Protein AF-A0A9X5I942-F1 (afdb_monomer_lite)

Sequence (144 aa):
MADSTTGTSLSVEGQPTPGKVVYAHVVVTGSHIVFAGPGTVFGGTVDLSLDGNVIARVQVDITNTNQTKVDPCAAQLFDGTCKADRVYGDHTEFRYPITLPAGAKQHTFGAAFSGDTKSHSSAAPNVTIQTVYPGIAAAISLLD

Secondary structure (DSSP, 8-state):
---B--EEEEEEES---TTSEEEEEEEEEEEEEE--STT-----EEEEEETTEEEEEEEP-TTTEEEEEEES-SS--BTTB----EEEEEEEEEEEEEEPPSS-SEEEEEEEE---SSB--EEPPPEEEE--PPPTHHHHTT--

Foldseek 3Di:
DAAKEKEKAWDWADAQAAQDKIKIKMKIFMKFKAWDDDVTDWRFWKFKDKQRHGPDIHIHHPVQFDFDDFDFDPDDDDPNDTDGGITIGGMGIDIDIDRHHPDDQKMKMWMKTPGDPHYHIYIHDIDMDGHDYDPPVVVVVVVD

Radius of gyration: 19.79 Å; chain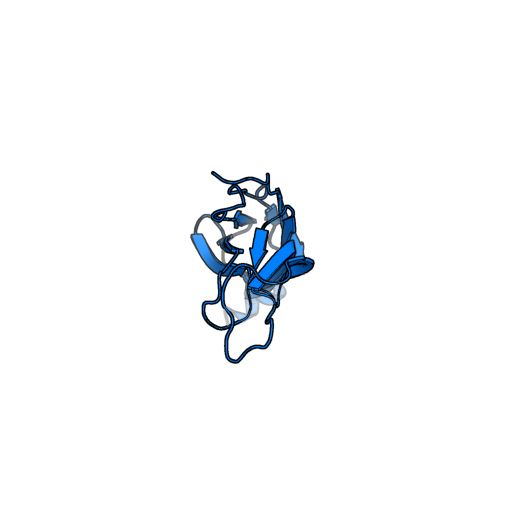s: 1; bounding box: 46×30×62 Å

Structure (mmCIF, N/CA/C/O backbone):
data_AF-A0A9X5I942-F1
#
_entry.id   AF-A0A9X5I942-F1
#
loop_
_atom_site.group_PDB
_atom_site.id
_atom_site.type_symbol
_atom_site.label_atom_id
_atom_site.label_alt_id
_atom_site.label_comp_id
_atom_site.label_asym_id
_atom_site.label_entity_id
_atom_site.label_seq_id
_atom_site.pdbx_PDB_ins_code
_atom_site.Cartn_x
_atom_site.Cartn_y
_atom_site.Cartn_z
_atom_site.occupancy
_atom_site.B_iso_or_equiv
_atom_site.auth_seq_id
_atom_site.auth_comp_id
_atom_site.auth_asym_id
_atom_site.auth_atom_id
_atom_site.pdbx_PDB_model_num
ATOM 1 N N . MET A 1 1 ? 20.857 6.902 -10.496 1.00 46.75 1 MET A N 1
ATOM 2 C CA . MET A 1 1 ? 20.017 7.966 -9.913 1.00 46.75 1 MET A CA 1
ATOM 3 C C . MET A 1 1 ? 18.598 7.682 -10.364 1.00 46.75 1 MET A C 1
ATOM 5 O O . MET A 1 1 ? 18.459 7.177 -11.472 1.00 46.75 1 MET A O 1
ATOM 9 N N . ALA A 1 2 ? 17.602 7.876 -9.501 1.00 57.44 2 ALA A N 1
ATOM 10 C CA . ALA A 1 2 ? 16.210 7.709 -9.899 1.00 57.44 2 ALA A CA 1
ATOM 11 C C . ALA A 1 2 ? 15.837 8.817 -10.894 1.00 57.44 2 ALA A C 1
ATOM 13 O O . ALA A 1 2 ? 16.226 9.969 -10.709 1.00 57.44 2 ALA A O 1
ATOM 14 N N . ASP A 1 3 ? 15.110 8.456 -11.946 1.00 64.62 3 ASP A N 1
ATOM 15 C CA . ASP A 1 3 ? 14.776 9.350 -13.057 1.00 64.62 3 ASP A CA 1
ATOM 16 C C . ASP A 1 3 ? 13.338 9.896 -12.933 1.00 64.62 3 ASP A C 1
ATOM 18 O O . ASP A 1 3 ? 12.975 10.840 -13.632 1.00 64.62 3 ASP A O 1
ATOM 22 N N . SER A 1 4 ? 12.516 9.328 -12.039 1.00 74.00 4 SER A N 1
ATOM 23 C CA . SER A 1 4 ? 11.105 9.686 -11.863 1.00 74.00 4 SER A CA 1
ATOM 24 C C . SER A 1 4 ? 10.752 10.032 -10.417 1.00 74.00 4 SER A C 1
ATOM 26 O O . SER A 1 4 ? 11.145 9.338 -9.476 1.00 74.00 4 SER A O 1
ATOM 28 N N . THR A 1 5 ? 9.993 11.113 -10.233 1.00 80.69 5 THR A N 1
ATOM 29 C CA . THR A 1 5 ? 9.325 11.434 -8.964 1.00 80.69 5 THR A CA 1
ATOM 30 C C . THR A 1 5 ? 8.084 10.560 -8.830 1.00 80.69 5 THR A C 1
ATOM 32 O O . THR A 1 5 ? 7.255 10.544 -9.739 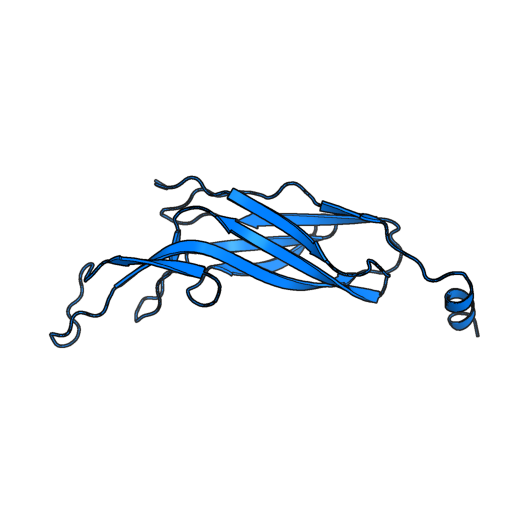1.00 80.69 5 THR A O 1
ATOM 35 N N . THR A 1 6 ? 7.938 9.865 -7.701 1.00 85.81 6 THR A N 1
ATOM 36 C CA . THR A 1 6 ? 6.738 9.073 -7.408 1.00 85.81 6 THR A CA 1
ATOM 37 C C . THR A 1 6 ? 5.838 9.767 -6.395 1.00 85.81 6 THR A C 1
ATOM 39 O O . THR A 1 6 ? 6.301 10.549 -5.561 1.00 85.81 6 THR A O 1
ATOM 42 N N . GLY A 1 7 ? 4.542 9.479 -6.468 1.00 90.50 7 GLY A N 1
ATOM 43 C CA . GLY A 1 7 ? 3.556 9.839 -5.459 1.00 90.50 7 GLY A CA 1
ATOM 44 C C . GLY A 1 7 ? 2.909 8.578 -4.903 1.00 90.50 7 GLY A C 1
ATOM 45 O O . GLY A 1 7 ? 2.578 7.678 -5.662 1.00 90.50 7 GLY A O 1
ATOM 46 N N . THR A 1 8 ? 2.704 8.511 -3.590 1.00 93.75 8 THR A N 1
ATOM 47 C CA . THR A 1 8 ? 1.936 7.429 -2.960 1.00 93.75 8 THR A CA 1
ATOM 48 C C . THR A 1 8 ? 0.689 8.028 -2.322 1.00 93.75 8 THR A C 1
ATOM 50 O O . THR A 1 8 ? 0.774 9.048 -1.638 1.00 93.75 8 THR A O 1
ATOM 53 N N . SER A 1 9 ? -0.468 7.411 -2.534 1.00 96.38 9 SER A N 1
ATOM 54 C CA . SER A 1 9 ? -1.718 7.751 -1.862 1.00 96.38 9 SER A CA 1
ATOM 55 C C . SER A 1 9 ? -2.277 6.538 -1.129 1.00 96.38 9 SER A C 1
ATOM 57 O O . SER A 1 9 ? -2.006 5.388 -1.477 1.00 96.38 9 SER A O 1
ATOM 59 N N . LEU A 1 10 ? -3.031 6.817 -0.072 1.00 97.56 10 LEU A N 1
ATOM 60 C CA . LEU A 1 10 ? -3.645 5.822 0.789 1.00 97.56 10 LEU A CA 1
ATOM 61 C C . LEU A 1 10 ? -5.070 6.268 1.098 1.00 97.56 10 LEU A C 1
ATOM 63 O O . LEU A 1 10 ? -5.300 7.417 1.478 1.00 97.56 10 LEU A O 1
ATOM 67 N N . SER A 1 11 ? -6.013 5.344 0.982 1.00 96.88 11 SER A N 1
ATOM 68 C CA . SER A 1 11 ? -7.353 5.482 1.535 1.00 96.88 11 SER A CA 1
ATOM 69 C C . SER A 1 11 ? -7.726 4.225 2.322 1.00 96.88 11 SER A C 1
ATOM 71 O O . SER A 1 11 ? -7.154 3.152 2.119 1.00 96.88 11 SER A O 1
ATOM 73 N N . VAL A 1 12 ? -8.640 4.369 3.281 1.00 95.88 12 VAL A N 1
ATOM 74 C CA . VAL A 1 12 ? -9.140 3.255 4.094 1.00 95.88 12 VAL A CA 1
ATOM 75 C C . VAL A 1 12 ? -10.635 3.134 3.860 1.00 95.88 12 VAL A C 1
ATOM 77 O O . VAL A 1 12 ? -11.383 4.092 4.052 1.00 95.88 12 VAL A O 1
ATOM 80 N N . GLU A 1 13 ? -11.062 1.949 3.450 1.00 95.00 13 GLU A N 1
ATOM 81 C CA . GLU A 1 13 ? -12.432 1.653 3.056 1.00 95.00 13 GLU A CA 1
ATOM 82 C C . GLU A 1 13 ? -13.051 0.598 3.978 1.00 95.00 13 GLU A C 1
ATOM 84 O O . GLU A 1 13 ? -12.382 -0.315 4.468 1.00 95.00 13 GLU A O 1
ATOM 89 N N . GLY A 1 14 ? -14.364 0.694 4.175 1.00 91.19 14 GLY A N 1
ATOM 90 C CA . GLY A 1 14 ? -15.119 -0.187 5.064 1.00 91.19 14 GLY A CA 1
ATOM 91 C C . GLY A 1 14 ? -15.434 0.454 6.415 1.00 91.19 14 GLY A C 1
ATOM 92 O O . GLY A 1 14 ? -14.985 1.552 6.739 1.00 91.19 14 GLY A O 1
ATOM 93 N N . GLN A 1 15 ? -16.267 -0.228 7.201 1.00 91.06 15 GLN A N 1
ATOM 94 C CA . GLN A 1 15 ? -16.674 0.264 8.512 1.00 91.06 15 GLN A CA 1
ATOM 95 C C . GLN A 1 15 ? -15.602 -0.080 9.555 1.00 91.06 15 GLN A C 1
ATOM 97 O O . GLN A 1 15 ? -15.291 -1.261 9.730 1.00 91.06 15 GLN A O 1
ATOM 102 N N . PRO A 1 16 ? -15.064 0.910 10.290 1.00 90.69 16 PRO A N 1
ATOM 103 C CA . PRO A 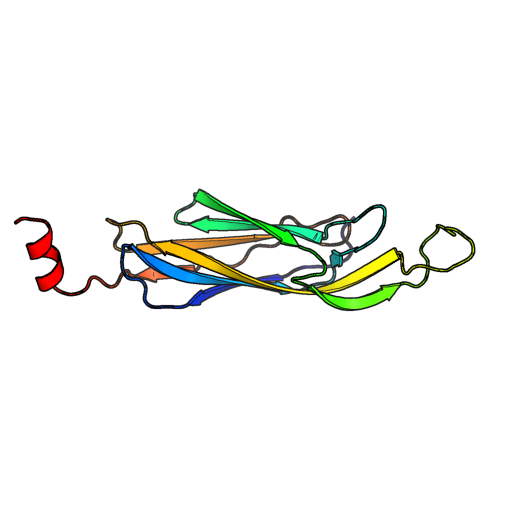1 16 ? -13.943 0.697 11.193 1.00 90.69 16 PRO A CA 1
ATOM 104 C C . PRO A 1 16 ? -14.386 0.107 12.539 1.00 90.69 16 PRO A C 1
ATOM 106 O O . PRO A 1 16 ? -14.248 0.723 13.591 1.00 90.69 16 PRO A O 1
ATOM 109 N N . THR A 1 17 ? -14.962 -1.090 12.524 1.00 91.94 17 THR A N 1
ATOM 110 C CA . THR A 1 17 ? -15.377 -1.797 13.739 1.00 91.94 17 THR A CA 1
ATOM 111 C C . THR A 1 17 ? -14.255 -2.712 14.236 1.00 91.94 17 THR A C 1
ATOM 113 O O . THR A 1 17 ? -13.709 -3.478 13.440 1.00 91.94 17 THR A O 1
ATOM 116 N N . PRO A 1 18 ? -13.914 -2.690 15.538 1.00 90.62 18 PRO A N 1
ATOM 117 C CA . PRO A 1 18 ? -12.919 -3.599 16.102 1.00 90.62 18 PRO A CA 1
ATOM 118 C C . PRO A 1 18 ? -13.207 -5.071 15.778 1.00 90.62 18 PRO A C 1
ATOM 120 O O . PRO A 1 18 ? -14.352 -5.521 15.853 1.00 90.62 18 PRO A O 1
ATOM 123 N N . GLY A 1 19 ? -12.173 -5.820 15.397 1.00 88.69 19 GLY A N 1
ATOM 124 C CA . GLY A 1 19 ? -12.286 -7.220 14.979 1.00 88.69 19 GLY A CA 1
ATOM 125 C C . GLY A 1 19 ? -12.923 -7.433 13.599 1.00 88.69 19 GLY A C 1
ATOM 126 O O . GLY A 1 19 ? -13.117 -8.579 13.193 1.00 88.69 19 GLY A O 1
ATOM 127 N N . LYS A 1 20 ? -13.264 -6.365 12.866 1.00 90.94 20 LYS A N 1
ATOM 128 C CA . LYS A 1 20 ? -13.714 -6.431 11.468 1.00 90.94 20 LYS A CA 1
ATOM 129 C C . LYS A 1 20 ? -12.604 -6.003 10.514 1.00 90.94 20 LYS A C 1
ATOM 131 O O . LYS A 1 20 ? -11.629 -5.361 10.907 1.00 90.94 20 LYS A O 1
ATOM 136 N N . VAL A 1 21 ? -12.761 -6.408 9.257 1.00 93.69 21 VAL A N 1
ATOM 137 C CA . VAL A 1 21 ? -11.826 -6.086 8.179 1.00 93.69 21 VAL A CA 1
ATOM 138 C C . VAL A 1 21 ? -12.167 -4.718 7.598 1.00 93.69 21 VAL A C 1
ATOM 140 O O . VAL A 1 21 ? -13.312 -4.470 7.221 1.00 93.69 21 VAL A O 1
ATOM 143 N N . VAL A 1 22 ? -11.153 -3.866 7.493 1.00 95.62 22 VAL A N 1
ATOM 144 C CA . VAL A 1 22 ? -11.126 -2.694 6.611 1.00 95.62 22 VAL A CA 1
ATOM 145 C C . VAL A 1 22 ? -10.136 -2.954 5.477 1.00 95.62 22 VAL A C 1
ATOM 147 O O . VAL A 1 22 ? -9.277 -3.830 5.588 1.00 95.62 22 VAL A O 1
ATOM 150 N N . TYR A 1 23 ? -10.238 -2.205 4.385 1.00 96.81 23 TYR A N 1
ATOM 151 C CA . TYR A 1 23 ? -9.323 -2.318 3.253 1.00 96.81 23 TYR A CA 1
ATOM 152 C C . TYR A 1 23 ? -8.467 -1.062 3.150 1.00 96.81 23 TYR A C 1
ATOM 154 O O . TYR A 1 23 ? -9.001 0.036 3.020 1.00 96.81 23 TYR A O 1
ATOM 162 N N . ALA A 1 24 ? -7.145 -1.222 3.190 1.00 96.81 24 ALA A N 1
ATOM 163 C CA . ALA A 1 24 ? -6.230 -0.169 2.772 1.00 96.81 24 ALA A CA 1
ATOM 164 C C . ALA A 1 24 ? -6.110 -0.219 1.251 1.00 96.81 24 ALA A C 1
ATOM 166 O O . ALA A 1 24 ? -5.663 -1.224 0.694 1.00 96.81 24 ALA A O 1
ATOM 167 N N . HIS A 1 25 ? -6.522 0.851 0.588 1.00 97.31 25 HIS A N 1
ATOM 168 C CA . HIS A 1 25 ? -6.369 1.038 -0.845 1.00 97.31 25 HIS A CA 1
ATOM 169 C C . HIS A 1 25 ? -5.193 1.972 -1.091 1.00 97.31 25 HIS A C 1
ATOM 171 O O . HIS A 1 25 ? -5.186 3.111 -0.621 1.00 97.31 25 HIS A O 1
ATOM 177 N N . VAL A 1 26 ? -4.179 1.461 -1.781 1.00 96.06 26 VAL A N 1
ATOM 178 C CA . VAL A 1 26 ? -2.939 2.187 -2.046 1.00 96.06 26 VAL A CA 1
ATOM 179 C C . VAL A 1 26 ? -2.774 2.370 -3.537 1.00 96.06 26 VAL A C 1
ATOM 181 O O . VAL A 1 26 ? -2.946 1.419 -4.300 1.00 96.06 26 VAL A O 1
ATOM 184 N N . VAL A 1 27 ? -2.377 3.580 -3.922 1.00 94.56 27 VAL A N 1
ATOM 185 C CA . VAL A 1 27 ? -1.971 3.900 -5.287 1.00 94.56 27 VAL A CA 1
ATOM 186 C C . VAL A 1 27 ? -0.573 4.504 -5.263 1.00 94.56 27 VAL A C 1
ATOM 188 O O . VAL A 1 27 ? -0.321 5.467 -4.542 1.00 94.56 27 VAL A O 1
ATOM 191 N N . VAL A 1 28 ? 0.332 3.958 -6.068 1.00 91.56 28 VAL A N 1
ATOM 192 C CA . VAL A 1 28 ? 1.648 4.537 -6.350 1.00 91.56 28 VAL A CA 1
ATOM 193 C C . VAL A 1 28 ? 1.644 5.033 -7.788 1.00 91.56 28 VAL A C 1
ATOM 195 O O . VAL A 1 28 ? 1.461 4.251 -8.717 1.00 91.56 28 VAL A O 1
ATOM 198 N N . THR A 1 29 ? 1.848 6.330 -7.976 1.00 89.44 29 THR A N 1
ATOM 199 C CA . THR A 1 29 ? 1.978 6.965 -9.287 1.00 89.44 29 THR A CA 1
ATOM 200 C C . THR A 1 29 ? 3.419 7.381 -9.551 1.00 89.44 29 THR A C 1
ATOM 202 O O . THR A 1 29 ? 4.199 7.623 -8.628 1.00 89.44 29 THR A O 1
ATOM 205 N N . GLY A 1 30 ? 3.776 7.488 -10.826 1.00 78.06 30 GLY A N 1
ATOM 206 C CA . GLY A 1 30 ? 5.130 7.815 -11.270 1.00 78.06 30 GLY A CA 1
ATOM 207 C C . GLY A 1 30 ? 5.796 6.629 -11.952 1.00 78.06 30 GLY A C 1
ATOM 208 O O . GLY A 1 30 ? 5.409 5.479 -11.756 1.00 78.06 30 GLY A O 1
ATOM 209 N N . SER A 1 31 ? 6.781 6.916 -12.799 1.00 76.00 31 SER A N 1
ATOM 210 C CA . SER A 1 31 ? 7.382 5.906 -13.667 1.00 76.00 31 SER A CA 1
ATOM 211 C C . SER A 1 31 ? 8.289 4.974 -12.870 1.00 76.00 31 SER A C 1
ATOM 213 O O . SER A 1 31 ? 9.267 5.441 -12.294 1.00 76.00 31 SER A O 1
ATOM 215 N N . HIS A 1 32 ? 7.986 3.678 -12.879 1.00 75.25 32 HIS A N 1
ATOM 216 C CA . HIS A 1 32 ? 8.782 2.628 -12.248 1.00 75.25 32 HIS A CA 1
ATOM 217 C C . HIS A 1 32 ? 8.933 1.416 -13.170 1.00 75.25 32 HIS A C 1
ATOM 219 O O . HIS A 1 32 ? 8.118 1.191 -14.070 1.00 75.25 32 HIS A O 1
ATOM 225 N N . ILE A 1 33 ? 10.020 0.659 -12.993 1.00 69.12 33 ILE A N 1
ATOM 226 C CA . ILE A 1 33 ? 10.300 -0.519 -13.825 1.00 69.12 33 ILE A CA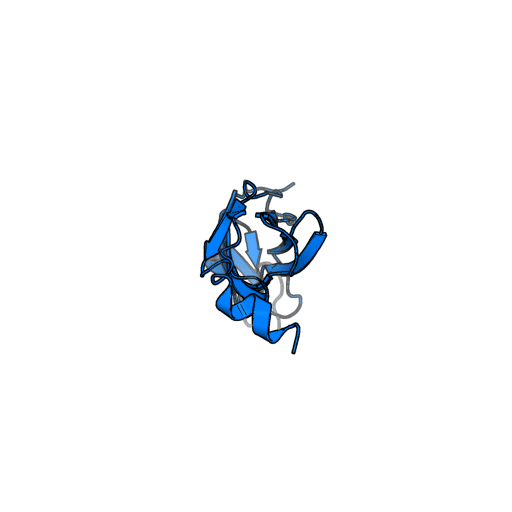 1
ATOM 227 C C . ILE A 1 33 ? 9.701 -1.750 -13.154 1.00 69.12 33 ILE A C 1
ATOM 229 O O . ILE A 1 33 ? 10.113 -2.128 -12.062 1.00 69.12 33 ILE A O 1
ATOM 233 N N . VAL A 1 34 ? 8.801 -2.425 -13.860 1.00 69.81 34 VAL A N 1
ATOM 234 C CA . VAL A 1 34 ? 8.314 -3.763 -13.514 1.00 69.81 34 VAL A CA 1
ATOM 235 C C . VAL A 1 34 ? 8.671 -4.703 -14.657 1.00 69.81 34 VAL A C 1
ATOM 237 O O . VAL A 1 34 ? 8.440 -4.394 -15.818 1.00 69.81 34 VAL A O 1
ATOM 240 N N . PHE A 1 35 ? 9.299 -5.843 -14.391 1.00 62.50 35 PHE A N 1
ATOM 241 C CA . PHE A 1 35 ? 9.665 -6.782 -15.455 1.00 62.50 35 PHE A CA 1
ATOM 242 C C . PHE A 1 35 ? 9.180 -8.191 -15.144 1.00 62.50 35 PHE A C 1
ATOM 244 O O . PHE A 1 35 ? 9.452 -8.704 -14.065 1.00 62.50 35 PHE A O 1
ATOM 251 N N . ALA A 1 36 ? 8.514 -8.833 -16.109 1.00 55.22 36 ALA A N 1
ATOM 252 C CA . ALA A 1 36 ? 8.127 -10.239 -16.036 1.00 55.22 36 ALA A CA 1
ATOM 253 C C . ALA A 1 36 ? 8.839 -11.048 -17.132 1.00 55.22 36 ALA A C 1
ATOM 255 O O . ALA A 1 36 ? 8.433 -11.038 -18.293 1.00 55.22 36 ALA A O 1
ATOM 256 N N . GLY A 1 37 ? 9.901 -11.760 -16.748 1.00 53.06 37 GLY A N 1
ATOM 257 C CA . GLY A 1 37 ? 10.699 -12.621 -17.623 1.00 53.06 37 GLY A CA 1
ATOM 258 C C . GLY A 1 37 ? 11.906 -13.223 -16.888 1.00 53.06 37 GLY A C 1
ATOM 259 O O . GLY A 1 37 ? 12.050 -13.019 -15.681 1.00 53.06 37 GLY A O 1
ATOM 260 N N . PRO A 1 38 ? 12.780 -13.992 -17.565 1.00 47.41 38 PRO A N 1
ATOM 261 C CA . PRO A 1 38 ? 14.022 -14.477 -16.964 1.00 47.41 38 PRO A CA 1
ATOM 262 C C . PRO A 1 38 ? 14.870 -13.289 -16.481 1.00 47.41 38 PRO A C 1
ATOM 264 O O . PRO A 1 38 ? 15.294 -12.473 -17.290 1.00 47.41 38 PRO A O 1
ATOM 267 N N . GLY A 1 39 ? 15.091 -13.172 -15.168 1.00 56.41 39 GLY A N 1
ATOM 268 C CA . GLY A 1 39 ? 15.739 -11.993 -14.572 1.00 56.41 39 GLY A CA 1
ATOM 269 C C . GLY A 1 39 ? 14.776 -10.893 -14.102 1.00 56.41 39 GLY A C 1
ATOM 270 O O . GLY A 1 39 ? 15.161 -9.728 -14.116 1.00 56.41 39 GLY A O 1
ATOM 271 N N . THR A 1 40 ? 13.547 -11.256 -13.700 1.00 58.66 40 THR A N 1
ATOM 272 C CA . THR A 1 40 ? 12.523 -10.395 -13.070 1.00 58.66 40 THR A CA 1
ATOM 273 C C . THR A 1 40 ? 13.124 -9.252 -12.245 1.00 58.66 40 THR A C 1
ATOM 275 O O . THR A 1 40 ? 13.865 -9.480 -11.287 1.00 58.66 40 THR A O 1
ATOM 278 N N . VAL A 1 41 ? 12.754 -8.020 -12.598 1.00 64.94 41 VAL A N 1
ATOM 279 C CA . VAL A 1 41 ? 13.086 -6.798 -11.857 1.00 64.94 41 VAL A CA 1
ATOM 280 C C . VAL A 1 41 ? 11.806 -6.291 -11.213 1.00 64.94 41 VAL A C 1
ATOM 282 O O . VAL A 1 41 ? 10.795 -6.116 -11.893 1.00 64.94 41 VAL A O 1
ATOM 285 N N . PHE A 1 42 ? 11.857 -6.057 -9.907 1.00 71.06 42 PHE A N 1
ATOM 286 C CA . PHE A 1 42 ? 10.727 -5.529 -9.156 1.00 71.06 42 PHE A CA 1
ATOM 287 C C . PHE A 1 42 ? 10.844 -4.017 -8.962 1.00 71.06 42 PHE A C 1
ATOM 289 O O . PHE A 1 42 ? 11.938 -3.503 -8.713 1.00 71.06 42 PHE A O 1
ATOM 296 N N . GLY A 1 43 ? 9.705 -3.326 -9.008 1.00 72.12 43 GLY A N 1
ATOM 297 C CA . GLY A 1 43 ? 9.620 -1.865 -8.954 1.00 72.12 43 GLY A CA 1
ATOM 298 C C . GLY A 1 43 ? 9.703 -1.289 -7.545 1.00 72.12 43 GLY A C 1
ATOM 299 O O . GLY A 1 43 ? 9.032 -0.313 -7.270 1.00 72.12 43 GLY A O 1
ATOM 300 N N . GLY A 1 44 ? 10.454 -1.905 -6.625 1.00 86.50 44 GLY A N 1
ATOM 301 C CA . GLY A 1 44 ? 10.457 -1.546 -5.199 1.00 86.50 44 GLY A CA 1
ATOM 302 C C . GLY A 1 44 ? 9.269 -2.124 -4.416 1.00 86.50 44 GLY A C 1
ATOM 303 O O . GLY A 1 44 ? 8.464 -2.892 -4.946 1.00 86.50 44 GLY A O 1
ATOM 304 N N . THR A 1 45 ? 9.173 -1.799 -3.127 1.00 92.00 45 THR A N 1
ATOM 305 C CA . THR A 1 45 ? 8.136 -2.315 -2.217 1.00 92.00 45 THR A CA 1
ATOM 306 C C . THR A 1 45 ? 7.335 -1.196 -1.570 1.00 92.00 45 THR A C 1
ATOM 308 O O . THR A 1 45 ? 7.880 -0.133 -1.277 1.00 92.00 45 THR A O 1
ATOM 311 N N . VAL A 1 46 ? 6.068 -1.468 -1.267 1.00 94.44 46 VAL A N 1
ATOM 312 C CA . VAL A 1 46 ? 5.232 -0.621 -0.417 1.00 94.44 46 VAL A CA 1
ATOM 313 C C . VAL A 1 46 ? 5.086 -1.253 0.961 1.00 94.44 46 VAL A C 1
ATOM 315 O O . VAL A 1 46 ? 4.534 -2.347 1.091 1.00 94.44 46 VAL A O 1
ATOM 318 N N . ASP A 1 47 ? 5.538 -0.539 1.987 1.00 97.69 47 ASP A N 1
ATOM 319 C CA . ASP A 1 47 ? 5.290 -0.878 3.383 1.00 97.69 47 ASP A CA 1
ATOM 320 C C . ASP A 1 47 ? 3.988 -0.227 3.846 1.00 97.69 47 ASP A C 1
ATOM 322 O O . ASP A 1 47 ? 3.852 0.999 3.853 1.00 97.69 47 ASP A O 1
ATOM 326 N N . LEU A 1 48 ? 3.032 -1.063 4.245 1.00 96.56 48 LEU A N 1
ATOM 327 C CA . LEU A 1 48 ? 1.809 -0.654 4.922 1.00 96.56 48 LEU A CA 1
ATOM 328 C C . LEU A 1 48 ? 2.025 -0.706 6.427 1.00 96.56 48 LEU A C 1
ATOM 330 O O . LEU A 1 48 ? 2.495 -1.719 6.951 1.00 96.56 48 LEU A O 1
ATOM 334 N N . SER A 1 49 ? 1.627 0.351 7.127 1.00 97.38 49 SER A N 1
ATOM 335 C CA . SER A 1 49 ? 1.718 0.424 8.580 1.00 97.38 49 SER A CA 1
ATOM 336 C C . SER A 1 49 ? 0.379 0.714 9.247 1.00 97.38 49 SER A C 1
ATOM 338 O O . SER A 1 49 ? -0.483 1.393 8.692 1.00 97.38 49 SER A O 1
ATOM 340 N N . LEU A 1 50 ? 0.227 0.182 10.458 1.00 97.06 50 LEU A N 1
ATOM 341 C CA . LEU A 1 50 ? -0.885 0.421 11.368 1.00 97.06 50 LEU A CA 1
ATOM 342 C C . LEU A 1 50 ? -0.316 0.791 12.737 1.00 97.06 50 LEU A C 1
ATOM 344 O O . LEU A 1 50 ? 0.477 0.043 13.311 1.00 97.06 50 LEU A O 1
ATOM 348 N N . ASP A 1 51 ? -0.697 1.961 13.240 1.00 95.19 51 ASP A N 1
ATOM 349 C CA . ASP A 1 51 ? -0.257 2.506 14.528 1.00 95.19 51 ASP A CA 1
ATOM 350 C C . ASP A 1 51 ? 1.276 2.496 14.683 1.00 95.19 51 ASP A C 1
ATOM 352 O O . ASP A 1 51 ? 1.825 2.189 15.739 1.00 95.19 51 ASP A O 1
ATOM 356 N N . GLY A 1 52 ? 1.976 2.804 13.584 1.00 92.81 52 GLY A N 1
ATOM 357 C CA . GLY A 1 52 ? 3.439 2.848 13.511 1.00 92.81 52 GLY A CA 1
ATOM 358 C C . GLY A 1 52 ? 4.126 1.503 13.250 1.00 92.81 52 GLY A C 1
ATOM 359 O O . GLY A 1 52 ? 5.333 1.489 13.022 1.00 92.81 52 GLY A O 1
ATOM 360 N N . ASN A 1 53 ? 3.394 0.386 13.222 1.00 95.75 53 ASN A N 1
ATOM 361 C CA . ASN A 1 53 ? 3.952 -0.944 12.962 1.00 95.75 53 ASN A CA 1
ATOM 362 C C . ASN A 1 53 ? 3.733 -1.352 11.507 1.00 95.75 53 ASN A C 1
ATOM 364 O O . ASN A 1 53 ? 2.613 -1.253 11.015 1.00 95.75 53 ASN A O 1
ATOM 368 N N . VAL A 1 54 ? 4.767 -1.852 10.825 1.00 96.44 54 VAL A N 1
ATOM 369 C CA . VAL A 1 54 ? 4.618 -2.409 9.469 1.00 96.44 54 VAL A CA 1
ATOM 370 C C . VAL A 1 54 ? 3.835 -3.721 9.548 1.00 96.44 54 VAL A C 1
ATOM 372 O O . VAL A 1 54 ? 4.264 -4.665 10.207 1.00 96.44 54 VAL A O 1
ATOM 375 N N . ILE A 1 55 ? 2.687 -3.770 8.876 1.00 95.75 55 ILE A N 1
ATOM 376 C CA . ILE A 1 55 ? 1.762 -4.914 8.870 1.00 95.75 55 ILE A CA 1
ATOM 377 C C . ILE A 1 55 ? 1.798 -5.704 7.562 1.00 95.75 55 ILE A C 1
ATOM 379 O O . ILE A 1 55 ? 1.368 -6.855 7.528 1.00 95.75 55 ILE A O 1
ATOM 383 N N . ALA A 1 56 ? 2.294 -5.095 6.485 1.00 95.62 56 ALA A N 1
ATOM 384 C CA . ALA A 1 56 ? 2.476 -5.754 5.202 1.00 95.62 56 ALA A CA 1
ATOM 385 C C . ALA A 1 56 ? 3.567 -5.058 4.391 1.00 95.62 56 ALA A C 1
ATOM 387 O O . ALA A 1 56 ? 3.744 -3.844 4.482 1.00 95.62 56 ALA A O 1
ATOM 388 N N . ARG A 1 57 ? 4.252 -5.846 3.562 1.00 95.88 57 ARG A N 1
ATOM 389 C CA . ARG A 1 57 ? 5.183 -5.377 2.539 1.00 95.88 57 ARG A CA 1
ATOM 390 C C . ARG A 1 57 ? 4.733 -5.946 1.203 1.00 95.88 57 ARG A C 1
ATOM 392 O O . ARG A 1 57 ? 4.782 -7.159 1.008 1.00 95.88 57 ARG A O 1
ATOM 399 N N . VAL A 1 58 ? 4.265 -5.082 0.311 1.00 91.50 58 VAL A N 1
ATOM 400 C CA . VAL A 1 58 ? 3.754 -5.464 -1.009 1.00 91.50 58 VAL A CA 1
ATOM 401 C C . VAL A 1 58 ? 4.813 -5.152 -2.055 1.00 91.50 58 VAL A C 1
ATOM 403 O O . VAL A 1 58 ? 5.320 -4.034 -2.121 1.00 91.50 58 VAL A O 1
ATOM 406 N N . GLN A 1 59 ? 5.173 -6.145 -2.863 1.00 89.44 59 GLN A N 1
ATOM 407 C CA . GLN A 1 59 ? 6.094 -5.954 -3.976 1.00 89.44 59 GLN A CA 1
ATOM 408 C C . GLN A 1 59 ? 5.352 -5.304 -5.148 1.00 89.44 59 GLN A C 1
ATOM 410 O O . GLN A 1 59 ? 4.274 -5.761 -5.526 1.00 89.44 59 GLN A O 1
ATOM 415 N N . VAL A 1 60 ? 5.931 -4.252 -5.724 1.00 86.12 60 VAL A N 1
ATOM 416 C CA . VAL A 1 60 ? 5.440 -3.671 -6.976 1.00 86.12 60 VAL A CA 1
ATOM 417 C C . VAL A 1 60 ? 5.883 -4.561 -8.135 1.00 86.12 60 VAL A C 1
ATOM 419 O O . VAL A 1 60 ? 7.085 -4.790 -8.328 1.00 86.12 60 VAL A O 1
ATOM 422 N N . ASP A 1 61 ? 4.916 -5.096 -8.876 1.00 80.50 61 ASP A N 1
ATOM 423 C CA . ASP A 1 61 ? 5.140 -6.036 -9.968 1.00 80.50 61 ASP A CA 1
ATOM 424 C C . ASP A 1 61 ? 4.086 -5.898 -11.075 1.00 80.50 61 ASP A C 1
ATOM 426 O O . ASP A 1 61 ? 3.127 -5.140 -10.995 1.00 80.50 61 ASP A O 1
ATOM 430 N N . ILE A 1 62 ? 4.251 -6.673 -12.143 1.00 74.25 62 ILE A N 1
ATOM 431 C CA . ILE A 1 62 ? 3.393 -6.582 -13.326 1.00 74.25 62 ILE A CA 1
ATOM 432 C C . ILE A 1 62 ? 1.900 -6.858 -13.058 1.00 74.25 62 ILE A C 1
ATOM 434 O O . ILE A 1 62 ? 1.068 -6.540 -13.902 1.00 74.25 62 ILE A O 1
ATOM 438 N N . THR A 1 63 ? 1.553 -7.498 -11.938 1.00 79.31 63 THR A N 1
ATOM 439 C CA . THR A 1 63 ? 0.174 -7.889 -11.609 1.00 79.31 63 THR A CA 1
ATOM 440 C C . THR A 1 63 ? -0.610 -6.769 -10.940 1.00 79.31 63 THR A C 1
ATOM 442 O O . THR A 1 63 ? -1.838 -6.769 -11.008 1.00 79.31 63 THR A O 1
ATOM 445 N N . ASN A 1 64 ? 0.088 -5.816 -10.318 1.00 80.00 64 ASN A N 1
ATOM 446 C CA . ASN A 1 64 ? -0.510 -4.665 -9.648 1.00 80.00 64 ASN A CA 1
ATOM 447 C C . ASN A 1 64 ? -0.177 -3.328 -10.326 1.00 80.00 64 ASN A C 1
ATOM 449 O O . ASN A 1 64 ? -0.630 -2.291 -9.851 1.00 80.00 64 ASN A O 1
ATOM 453 N N . THR A 1 65 ? 0.543 -3.351 -11.450 1.00 81.31 65 THR A N 1
ATOM 454 C CA . THR A 1 65 ? 0.971 -2.166 -12.199 1.00 81.31 65 THR A CA 1
ATOM 455 C C . THR A 1 65 ? 0.325 -2.074 -13.587 1.00 81.31 65 THR A C 1
ATOM 457 O O . THR A 1 65 ? 0.413 -3.001 -14.395 1.00 81.31 65 THR A O 1
ATOM 460 N N . ASN A 1 66 ? -0.241 -0.911 -13.921 1.00 79.06 66 ASN A N 1
ATOM 461 C CA . ASN A 1 66 ? -0.645 -0.572 -15.284 1.00 79.06 66 ASN A CA 1
ATOM 462 C C . ASN A 1 66 ? 0.590 -0.350 -16.156 1.00 79.06 66 ASN A C 1
ATOM 464 O O . ASN A 1 66 ? 1.433 0.500 -15.871 1.00 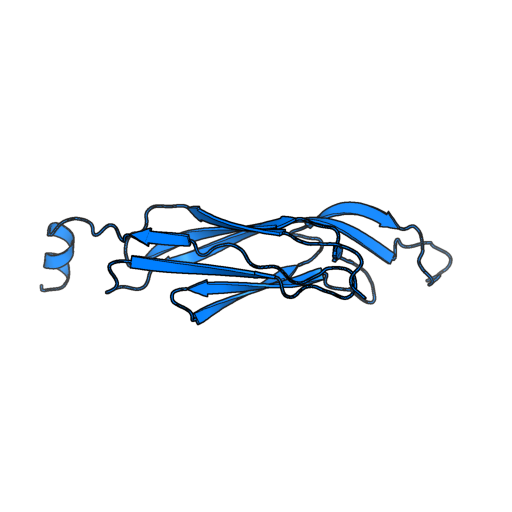79.06 66 ASN A O 1
ATOM 468 N N . GLN A 1 67 ? 0.675 -1.094 -17.253 1.00 72.19 67 GLN A N 1
ATOM 469 C CA . GLN A 1 67 ? 1.782 -1.000 -18.196 1.00 72.19 67 GLN A CA 1
ATOM 470 C C . GLN A 1 67 ? 1.545 0.147 -19.173 1.00 72.19 67 GLN A C 1
ATOM 472 O O . GLN A 1 67 ? 0.516 0.183 -19.847 1.00 72.19 67 GLN A O 1
ATOM 477 N N . THR A 1 68 ? 2.512 1.049 -19.306 1.00 68.12 68 THR A N 1
ATOM 478 C CA . THR A 1 68 ? 2.409 2.189 -20.233 1.00 68.12 68 THR A CA 1
ATOM 479 C C . THR A 1 68 ? 3.421 2.154 -21.353 1.00 68.12 68 THR A C 1
ATOM 481 O O . THR A 1 68 ? 3.159 2.663 -22.443 1.00 68.12 68 THR A O 1
ATOM 484 N N . LYS A 1 69 ? 4.567 1.515 -21.124 1.00 67.25 69 LYS A N 1
ATOM 485 C CA . LYS A 1 69 ? 5.582 1.328 -22.152 1.00 67.25 69 LYS A CA 1
ATOM 486 C C . LYS A 1 69 ? 6.236 -0.028 -21.992 1.00 67.25 69 LYS A C 1
ATOM 488 O O . LYS A 1 69 ? 6.597 -0.437 -20.893 1.00 67.25 69 LYS A O 1
ATOM 493 N N . VAL A 1 70 ? 6.446 -0.682 -23.120 1.00 65.19 70 VAL A N 1
ATOM 494 C CA . VAL A 1 70 ? 7.274 -1.874 -23.217 1.00 65.19 70 VAL A CA 1
ATOM 495 C C . VAL A 1 70 ? 8.467 -1.492 -24.076 1.00 65.19 70 VAL A C 1
ATOM 497 O O . VAL A 1 70 ? 8.287 -1.132 -25.239 1.00 65.19 70 VAL A O 1
ATOM 500 N N . ASP A 1 71 ? 9.672 -1.517 -23.508 1.00 60.75 71 ASP A N 1
ATOM 501 C CA . ASP A 1 71 ? 10.876 -1.289 -24.304 1.00 60.75 71 ASP A CA 1
ATOM 502 C C . ASP A 1 71 ? 11.196 -2.560 -25.105 1.00 60.75 71 ASP A C 1
ATOM 504 O O . ASP A 1 71 ? 11.419 -3.627 -24.514 1.00 60.75 71 ASP A O 1
ATOM 508 N N . PRO A 1 72 ? 11.234 -2.484 -26.447 1.00 55.19 72 PRO A N 1
ATOM 509 C CA . PRO A 1 72 ? 11.675 -3.609 -27.250 1.00 55.19 72 PRO A CA 1
ATOM 510 C C . PRO A 1 72 ? 13.185 -3.808 -27.050 1.00 55.19 72 PRO A C 1
ATOM 512 O O . PRO A 1 72 ? 13.987 -2.948 -27.397 1.00 55.19 72 PRO A O 1
ATOM 515 N N . CYS A 1 73 ? 13.553 -4.967 -26.499 1.00 55.75 73 CYS A N 1
ATOM 516 C CA . CYS A 1 73 ? 14.908 -5.520 -26.440 1.00 55.75 73 CYS A CA 1
ATOM 517 C C . CYS A 1 73 ? 16.011 -4.614 -25.846 1.00 55.75 73 CYS A C 1
ATOM 519 O O . CYS A 1 73 ? 16.823 -4.029 -26.564 1.00 55.75 73 CYS A O 1
ATOM 521 N N . ALA A 1 74 ? 16.151 -4.628 -24.517 1.00 48.59 74 ALA A N 1
ATOM 522 C CA . ALA A 1 74 ? 17.358 -4.163 -23.833 1.00 48.59 74 ALA A CA 1
ATOM 523 C C . ALA A 1 74 ? 18.301 -5.349 -23.546 1.00 48.59 74 ALA A C 1
ATOM 525 O O . ALA A 1 74 ? 18.514 -5.723 -22.401 1.00 48.59 74 ALA A O 1
ATOM 526 N N . ALA A 1 75 ? 18.894 -5.893 -24.613 1.00 44.34 75 ALA A N 1
ATOM 527 C CA . ALA A 1 75 ? 20.047 -6.795 -24.577 1.00 44.34 75 ALA A CA 1
ATOM 528 C C . ALA A 1 75 ? 19.865 -8.162 -23.882 1.00 44.34 75 ALA A C 1
ATOM 530 O O . ALA A 1 75 ? 20.520 -8.425 -22.880 1.00 44.34 75 ALA A O 1
ATOM 531 N N . GLN A 1 76 ? 19.139 -9.091 -24.513 1.00 43.69 76 GLN A N 1
ATOM 532 C CA . GLN A 1 76 ? 19.601 -10.478 -24.681 1.00 43.69 76 GLN A CA 1
ATOM 533 C C . GLN A 1 76 ? 18.758 -11.224 -25.725 1.00 43.69 76 GLN A C 1
ATOM 535 O O . GLN A 1 76 ? 17.556 -11.422 -25.580 1.00 43.69 76 GLN A O 1
ATOM 540 N N . LEU A 1 77 ? 19.411 -11.660 -26.804 1.00 42.94 77 LEU A N 1
ATOM 541 C CA . LEU A 1 77 ? 18.844 -12.637 -27.729 1.00 42.94 77 LEU A CA 1
ATOM 542 C C . LEU A 1 77 ? 18.862 -14.001 -27.030 1.00 42.94 77 LEU A C 1
ATOM 544 O O . LEU A 1 77 ? 19.906 -14.647 -26.979 1.00 42.94 77 LEU A O 1
ATOM 548 N N . PHE A 1 78 ? 17.725 -14.454 -26.510 1.00 47.66 78 PHE A N 1
ATOM 549 C CA . PHE A 1 78 ? 17.518 -15.880 -26.267 1.00 47.66 78 PHE A CA 1
ATOM 550 C C . PHE A 1 78 ? 16.912 -16.486 -27.535 1.00 47.66 78 PHE A C 1
ATOM 552 O O . PHE A 1 78 ? 15.798 -16.142 -27.922 1.00 47.66 78 PHE A O 1
ATOM 559 N N . ASP A 1 79 ? 17.671 -17.360 -28.198 1.00 53.03 79 ASP A N 1
ATOM 560 C CA . ASP A 1 79 ? 17.212 -18.155 -29.349 1.00 53.03 79 ASP A CA 1
ATOM 561 C C . ASP A 1 79 ? 16.674 -17.328 -30.541 1.00 53.03 79 ASP A C 1
ATOM 563 O O . ASP A 1 79 ? 15.676 -17.657 -31.177 1.00 53.03 79 ASP A O 1
ATOM 567 N N . GLY A 1 80 ? 17.299 -16.177 -30.819 1.00 54.28 80 GLY A N 1
ATOM 568 C CA . GLY A 1 80 ? 16.966 -15.341 -31.981 1.00 54.28 80 GLY A CA 1
ATOM 569 C C . GLY A 1 80 ? 15.606 -14.630 -31.925 1.00 54.28 80 GLY A C 1
ATOM 570 O O . GLY A 1 80 ? 15.261 -13.924 -32.871 1.00 54.28 80 GLY A O 1
ATOM 571 N N . THR A 1 81 ? 14.850 -14.761 -30.829 1.00 54.72 81 THR A N 1
ATOM 572 C CA . THR A 1 81 ? 13.539 -14.119 -30.666 1.00 54.72 81 THR A CA 1
ATOM 573 C C . THR A 1 81 ? 13.634 -12.978 -29.658 1.00 54.72 81 THR A C 1
ATOM 575 O O . THR A 1 81 ? 14.028 -13.183 -28.511 1.00 54.72 81 THR A O 1
ATOM 578 N N . CYS A 1 82 ? 13.262 -11.763 -30.071 1.00 54.00 82 CYS A N 1
ATOM 579 C CA . CYS A 1 82 ? 13.188 -10.622 -29.161 1.00 54.00 82 CYS A CA 1
ATOM 580 C C . CYS A 1 82 ? 12.075 -10.864 -28.133 1.00 54.00 82 CYS A C 1
ATOM 582 O O . CYS A 1 82 ? 10.895 -10.870 -28.488 1.00 54.00 82 CYS A O 1
ATOM 584 N N . LYS A 1 83 ? 12.437 -11.063 -26.863 1.00 54.19 83 LYS A N 1
ATOM 585 C CA . LYS A 1 83 ? 11.491 -10.957 -25.749 1.00 54.19 83 LYS A CA 1
ATOM 586 C C . LYS A 1 83 ? 11.625 -9.556 -25.156 1.00 54.19 83 LYS A C 1
ATOM 588 O O . LYS A 1 83 ? 12.728 -9.048 -24.992 1.00 54.19 83 LYS A O 1
ATOM 593 N N . ALA A 1 84 ? 10.497 -8.888 -24.938 1.00 53.44 84 ALA A N 1
ATOM 594 C CA . ALA A 1 84 ? 10.477 -7.570 -24.319 1.00 53.44 84 ALA A CA 1
ATOM 595 C C . ALA A 1 84 ? 11.061 -7.655 -22.903 1.00 53.44 84 ALA A C 1
ATOM 597 O O . ALA A 1 84 ? 10.578 -8.473 -22.131 1.00 53.44 84 ALA A O 1
ATOM 598 N N . ASP A 1 85 ? 12.063 -6.828 -22.583 1.00 57.53 85 ASP A N 1
ATOM 599 C CA . ASP A 1 85 ? 12.895 -6.987 -21.373 1.00 57.53 85 ASP A CA 1
ATOM 600 C C . ASP A 1 85 ? 12.652 -5.930 -20.282 1.00 57.53 85 ASP A C 1
ATOM 602 O O . ASP A 1 85 ? 13.182 -6.042 -19.179 1.00 57.53 85 ASP A O 1
ATOM 606 N N . ARG A 1 86 ? 11.863 -4.878 -20.543 1.00 60.94 86 ARG A N 1
ATOM 607 C CA . ARG A 1 86 ? 11.514 -3.872 -19.524 1.00 60.94 86 ARG A CA 1
ATOM 608 C C . ARG A 1 86 ? 10.112 -3.344 -19.753 1.00 60.94 86 ARG A C 1
ATOM 610 O O . ARG A 1 86 ? 9.828 -2.796 -20.820 1.00 60.94 86 ARG A O 1
ATOM 617 N N . VAL A 1 87 ? 9.257 -3.491 -18.746 1.00 66.62 87 VAL A N 1
ATOM 618 C CA . VAL A 1 87 ? 7.953 -2.836 -18.718 1.00 66.62 87 VAL A CA 1
ATOM 619 C C . VAL A 1 87 ? 8.045 -1.654 -17.765 1.00 66.62 87 VAL A C 1
ATOM 621 O O . VAL A 1 87 ? 8.621 -1.727 -16.680 1.00 66.62 87 VAL A O 1
ATOM 624 N N . TYR A 1 88 ? 7.527 -0.527 -18.218 1.00 73.19 88 TYR A N 1
ATOM 625 C CA . TYR A 1 88 ? 7.389 0.668 -17.414 1.00 73.19 88 TYR A CA 1
ATOM 626 C C . TYR A 1 88 ? 5.930 0.775 -17.026 1.00 73.19 88 TYR A C 1
ATOM 628 O O . TYR A 1 88 ? 5.040 0.682 -17.880 1.00 73.19 88 TYR A O 1
ATOM 636 N N . GLY A 1 89 ? 5.710 0.959 -15.735 1.00 74.69 89 GLY A N 1
ATOM 637 C CA . GLY A 1 89 ? 4.422 1.339 -15.204 1.00 74.69 89 GLY A CA 1
ATOM 638 C C . GLY A 1 89 ? 4.452 2.757 -14.688 1.00 74.69 89 GLY A C 1
ATOM 639 O O . GLY A 1 89 ? 5.497 3.249 -14.265 1.00 74.69 89 GLY A O 1
ATOM 640 N N . ASP A 1 90 ? 3.311 3.423 -14.745 1.00 82.44 90 ASP A N 1
ATOM 641 C CA . ASP A 1 90 ? 3.119 4.749 -14.156 1.00 82.44 90 ASP A CA 1
ATOM 642 C C . ASP A 1 90 ? 2.083 4.758 -13.026 1.00 82.44 90 ASP A C 1
ATOM 644 O O . ASP A 1 90 ? 1.921 5.779 -12.356 1.00 82.44 90 ASP A O 1
ATOM 648 N N . HIS A 1 91 ? 1.412 3.624 -12.805 1.00 86.44 91 HIS A N 1
ATOM 649 C CA . HIS A 1 91 ? 0.328 3.468 -11.847 1.00 86.44 91 HIS A CA 1
ATOM 650 C C . HIS A 1 91 ? 0.320 2.048 -11.290 1.00 86.44 91 HIS A C 1
ATOM 652 O O . HIS A 1 91 ? 0.083 1.094 -12.027 1.00 86.44 91 HIS A O 1
ATOM 658 N N . THR A 1 92 ? 0.559 1.917 -9.990 1.00 88.56 92 THR A N 1
ATOM 659 C CA . THR A 1 92 ? 0.420 0.670 -9.237 1.00 88.56 92 THR A CA 1
ATOM 660 C C . THR A 1 92 ? -0.687 0.811 -8.220 1.00 88.56 92 THR A C 1
ATOM 662 O O . THR A 1 92 ? -0.733 1.800 -7.495 1.00 88.56 92 THR A O 1
ATOM 665 N N . GLU A 1 93 ? -1.560 -0.182 -8.138 1.00 92.31 93 GLU A N 1
ATOM 666 C CA . GLU A 1 93 ? -2.740 -0.131 -7.290 1.00 92.31 93 GLU A CA 1
ATOM 667 C C . GLU A 1 93 ? -3.039 -1.490 -6.669 1.00 92.31 93 GLU A C 1
ATOM 669 O O . GLU A 1 93 ? -3.045 -2.522 -7.340 1.00 92.31 93 GLU A O 1
ATOM 674 N N . PHE A 1 94 ? -3.319 -1.492 -5.368 1.00 92.69 94 PHE A N 1
ATOM 675 C CA . PHE A 1 94 ? -3.748 -2.697 -4.670 1.00 92.69 94 PHE A CA 1
ATOM 676 C C . PHE A 1 94 ? -4.633 -2.377 -3.467 1.00 92.69 94 PHE A C 1
ATOM 678 O O . PHE A 1 94 ? -4.639 -1.268 -2.926 1.00 92.69 94 PHE A O 1
ATOM 685 N N . ARG A 1 95 ? -5.382 -3.393 -3.028 1.00 95.00 95 ARG A N 1
ATOM 686 C CA . ARG A 1 95 ? -6.204 -3.355 -1.815 1.00 95.00 95 ARG A CA 1
ATOM 687 C C . ARG A 1 95 ? -5.723 -4.437 -0.864 1.00 95.00 95 ARG A C 1
ATOM 689 O O . ARG A 1 95 ? -5.620 -5.598 -1.256 1.00 95.00 95 ARG A O 1
ATOM 696 N N . TYR A 1 96 ? -5.445 -4.061 0.378 1.00 95.25 96 TYR A N 1
ATOM 697 C CA . TYR A 1 96 ? -4.961 -4.980 1.401 1.00 95.25 96 TYR A CA 1
ATOM 698 C C . TYR A 1 96 ? -5.971 -5.088 2.554 1.00 95.25 96 TYR A C 1
ATOM 700 O O . TYR A 1 96 ? -6.330 -4.059 3.135 1.00 95.25 96 TYR A O 1
ATOM 708 N N . PRO A 1 97 ? -6.455 -6.299 2.890 1.00 96.69 97 PRO A N 1
ATOM 709 C CA . PRO A 1 97 ? -7.374 -6.492 4.004 1.00 96.69 97 PRO A CA 1
ATOM 710 C C . PRO A 1 97 ? -6.637 -6.376 5.343 1.00 96.69 97 PRO A C 1
ATOM 712 O O . PRO A 1 97 ? -5.613 -7.020 5.563 1.00 96.69 97 PRO A O 1
ATOM 715 N N . ILE A 1 98 ? -7.183 -5.589 6.267 1.00 95.25 98 ILE A N 1
ATOM 716 C CA . ILE A 1 98 ? -6.613 -5.348 7.596 1.00 95.25 98 ILE A CA 1
ATOM 717 C C . ILE A 1 98 ? -7.694 -5.606 8.637 1.00 95.25 98 ILE A C 1
ATOM 719 O O . ILE A 1 98 ? -8.732 -4.949 8.642 1.00 95.25 98 ILE A O 1
ATOM 723 N N . THR A 1 99 ? -7.447 -6.556 9.538 1.00 93.81 99 THR A N 1
ATOM 724 C CA . THR A 1 99 ? -8.327 -6.768 10.695 1.00 93.81 99 THR A CA 1
ATOM 725 C C . THR A 1 99 ? -7.998 -5.728 11.757 1.00 93.81 99 THR A C 1
ATOM 727 O O . THR A 1 99 ? -6.861 -5.675 12.224 1.00 93.81 99 THR A O 1
ATOM 730 N N . LEU A 1 100 ? -8.978 -4.909 12.141 1.00 92.44 100 LEU A N 1
ATOM 731 C CA . LEU A 1 100 ? -8.770 -3.869 13.146 1.00 92.44 100 LEU A CA 1
ATOM 732 C C . LEU A 1 100 ? -8.551 -4.472 14.540 1.00 92.44 100 LEU A C 1
ATOM 734 O O . LEU A 1 100 ? -9.410 -5.231 15.008 1.00 92.44 100 LEU A O 1
ATOM 738 N N . PRO A 1 101 ? -7.453 -4.119 15.233 1.00 89.50 101 PRO A N 1
ATOM 739 C CA . PRO A 1 101 ? -7.238 -4.516 16.615 1.00 89.50 101 PRO A CA 1
ATOM 740 C C . PRO A 1 101 ? -8.356 -4.023 17.540 1.00 89.50 101 PRO A C 1
ATOM 742 O O . PRO A 1 101 ? -8.966 -2.975 17.330 1.00 89.50 101 PRO A O 1
ATOM 745 N N . ALA A 1 102 ? -8.616 -4.777 18.605 1.00 84.19 102 ALA A N 1
ATOM 746 C CA . ALA A 1 102 ? -9.498 -4.323 19.671 1.00 84.19 102 ALA A CA 1
ATOM 747 C C . ALA A 1 102 ? -8.797 -3.309 20.591 1.00 84.19 102 ALA A C 1
ATOM 749 O O . ALA A 1 102 ? -7.574 -3.272 20.691 1.00 84.19 102 ALA A O 1
ATOM 750 N N . GLY A 1 103 ? -9.591 -2.509 21.305 1.00 77.06 103 GLY A N 1
ATOM 751 C CA . GLY A 1 103 ? -9.116 -1.689 22.426 1.00 77.06 103 GLY A CA 1
ATOM 752 C C . GLY A 1 103 ? -8.706 -0.251 22.093 1.00 77.06 103 GLY A C 1
ATOM 753 O O . GLY A 1 103 ? -8.720 0.582 22.997 1.00 77.06 103 GLY A O 1
ATOM 754 N N . ALA A 1 104 ? -8.431 0.084 20.830 1.00 85.12 104 ALA A N 1
ATOM 755 C CA . ALA A 1 104 ? -8.133 1.460 20.431 1.00 85.12 104 ALA A CA 1
ATOM 756 C C . ALA A 1 104 ? -9.367 2.173 19.853 1.00 85.12 104 ALA A C 1
ATOM 758 O O . ALA A 1 104 ? -10.109 1.628 19.033 1.00 85.12 104 ALA A O 1
ATOM 759 N N . LYS A 1 105 ? -9.572 3.430 20.266 1.00 86.94 105 LYS A N 1
ATOM 760 C CA . LYS A 1 105 ? -10.638 4.300 19.731 1.00 86.94 105 LYS A CA 1
ATOM 761 C C . LYS A 1 105 ? -10.313 4.863 18.347 1.00 86.94 105 LYS A C 1
ATOM 763 O O . LYS A 1 105 ? -11.189 5.373 17.660 1.00 86.94 105 LYS A O 1
ATOM 768 N N . GLN A 1 106 ? -9.048 4.799 17.960 1.00 93.06 106 GLN A N 1
ATOM 769 C CA . GLN A 1 106 ? -8.524 5.397 16.749 1.00 93.06 106 GLN A CA 1
ATOM 770 C C . GLN A 1 106 ? -7.359 4.551 16.253 1.00 93.06 106 GLN A C 1
ATOM 772 O O . GLN A 1 106 ? -6.601 4.024 17.065 1.00 93.06 106 GLN A O 1
ATOM 777 N N . HIS A 1 107 ? -7.220 4.472 14.935 1.00 94.56 107 HIS A N 1
ATOM 778 C CA . HIS A 1 107 ? -6.100 3.817 14.274 1.00 94.56 107 HIS A CA 1
ATOM 779 C C . HIS A 1 107 ? -5.511 4.729 13.207 1.00 94.56 107 HIS A C 1
ATOM 781 O O . HIS A 1 107 ? -6.253 5.419 12.501 1.00 94.56 107 HIS A O 1
ATOM 787 N N . THR A 1 108 ? -4.187 4.723 13.081 1.00 97.12 108 THR A N 1
ATOM 788 C CA . THR A 1 108 ? -3.457 5.493 12.069 1.00 97.12 108 THR A CA 1
ATOM 789 C C . THR A 1 108 ? -2.788 4.559 11.075 1.00 97.12 108 THR A C 1
ATOM 791 O O . THR A 1 108 ? -1.997 3.701 11.455 1.00 97.12 108 THR A O 1
ATOM 794 N N . PHE A 1 109 ? -3.088 4.757 9.799 1.00 97.88 109 PHE A N 1
ATOM 795 C CA . PHE A 1 109 ? -2.571 3.980 8.686 1.00 97.88 109 PHE A CA 1
ATOM 796 C C . PHE A 1 109 ? -1.522 4.791 7.937 1.00 97.88 109 PHE A C 1
ATOM 798 O O . PHE A 1 109 ? -1.702 5.993 7.725 1.00 97.88 109 PHE A O 1
ATOM 805 N N . GLY A 1 110 ? -0.459 4.121 7.507 1.00 97.94 110 GLY A N 1
ATOM 806 C CA . GLY A 1 110 ? 0.575 4.692 6.653 1.00 97.94 110 GLY A CA 1
ATOM 807 C C . GLY A 1 110 ? 0.884 3.784 5.467 1.00 97.94 110 GLY A C 1
ATOM 808 O O . GLY A 1 110 ? 0.676 2.571 5.522 1.00 97.94 110 GLY A O 1
ATOM 809 N N . ALA A 1 111 ? 1.384 4.385 4.391 1.00 97.56 111 ALA A N 1
ATOM 810 C CA . ALA A 1 111 ? 1.893 3.676 3.223 1.00 97.56 111 ALA A CA 1
ATOM 811 C C . ALA A 1 111 ? 3.165 4.373 2.733 1.00 97.56 111 ALA A C 1
ATOM 813 O O . ALA A 1 111 ? 3.152 5.583 2.489 1.00 97.56 111 ALA A O 1
ATOM 814 N N . ALA A 1 112 ? 4.256 3.623 2.593 1.00 96.88 112 ALA A N 1
ATOM 815 C CA . ALA A 1 112 ? 5.536 4.145 2.128 1.00 96.88 112 ALA A CA 1
ATOM 816 C C . ALA A 1 112 ? 6.109 3.264 1.021 1.00 96.88 112 ALA A C 1
ATOM 818 O O . ALA A 1 112 ? 6.342 2.073 1.215 1.00 96.88 112 ALA A O 1
ATOM 819 N N . PHE A 1 113 ? 6.357 3.867 -0.133 1.00 94.19 113 PHE A N 1
ATOM 820 C CA . PHE A 1 113 ? 7.025 3.243 -1.257 1.00 94.19 113 PHE A CA 1
ATOM 821 C C . PHE A 1 113 ? 8.543 3.435 -1.157 1.00 94.19 113 PHE A C 1
ATOM 823 O O . PHE A 1 113 ? 9.035 4.556 -1.003 1.00 94.19 113 PHE A O 1
ATOM 830 N N . SER A 1 114 ? 9.301 2.345 -1.276 1.00 92.44 114 SER A N 1
ATOM 831 C CA . SER A 1 114 ? 10.759 2.344 -1.109 1.00 92.44 114 SER A CA 1
ATOM 832 C C . SER A 1 114 ? 11.526 3.030 -2.238 1.00 92.44 114 SER A C 1
ATOM 834 O O . SER A 1 114 ? 12.699 3.350 -2.056 1.00 92.44 114 SER A O 1
ATOM 836 N N . GLY A 1 115 ? 10.906 3.222 -3.404 1.00 87.06 115 GLY A N 1
ATOM 837 C CA . GLY A 1 115 ? 11.636 3.543 -4.627 1.00 87.06 115 GLY A CA 1
ATOM 838 C C . GLY A 1 115 ? 12.312 2.317 -5.246 1.00 87.06 115 GLY A C 1
ATOM 839 O O . GLY A 1 115 ? 12.303 1.217 -4.682 1.00 87.06 115 GLY A O 1
ATOM 840 N N . ASP A 1 116 ? 12.924 2.538 -6.405 1.00 82.00 116 ASP A N 1
ATOM 841 C CA . ASP A 1 116 ? 13.751 1.576 -7.132 1.00 82.00 116 ASP A CA 1
ATOM 842 C C . ASP A 1 116 ? 14.880 2.308 -7.893 1.00 82.00 116 ASP A C 1
ATOM 844 O O . ASP A 1 116 ? 15.136 3.495 -7.690 1.00 82.00 116 ASP A O 1
ATOM 848 N N . THR A 1 117 ? 15.597 1.614 -8.781 1.00 78.00 117 THR A N 1
ATOM 849 C CA . THR A 1 117 ? 16.710 2.217 -9.544 1.00 78.00 117 THR A CA 1
ATOM 850 C C . THR A 1 117 ? 16.318 3.394 -10.454 1.00 78.00 117 THR A C 1
ATOM 852 O O . THR A 1 117 ? 17.199 4.156 -10.860 1.00 78.00 117 THR A O 1
ATOM 855 N N . LYS A 1 118 ? 15.031 3.546 -10.774 1.00 76.56 118 LYS A N 1
ATOM 856 C CA . LYS A 1 118 ? 14.432 4.573 -11.635 1.00 76.56 118 LYS A CA 1
ATOM 857 C C . LYS A 1 118 ? 13.412 5.459 -10.930 1.00 76.56 118 LYS A C 1
ATOM 859 O O . LYS A 1 118 ? 13.096 6.520 -11.463 1.00 76.56 118 LYS A O 1
ATOM 864 N N . SER A 1 119 ? 13.000 5.097 -9.727 1.00 83.25 119 SER A N 1
ATOM 865 C CA . SER A 1 119 ? 11.894 5.734 -9.022 1.00 83.25 119 SER A CA 1
ATOM 866 C C . SER A 1 119 ? 12.341 6.207 -7.652 1.00 83.25 119 SER A C 1
ATOM 868 O O . SER A 1 119 ? 12.900 5.431 -6.877 1.00 83.25 119 SER A O 1
ATOM 870 N N . HIS A 1 120 ? 12.082 7.471 -7.325 1.00 88.25 120 HIS A N 1
ATOM 871 C CA . HIS A 1 120 ? 12.298 7.953 -5.963 1.00 88.25 120 HIS A CA 1
ATOM 872 C C . HIS A 1 120 ? 11.340 7.250 -4.993 1.00 88.25 120 HIS A C 1
ATOM 874 O O . HIS A 1 120 ? 10.252 6.820 -5.387 1.00 88.25 120 HIS A O 1
ATOM 880 N N . SER A 1 121 ? 11.733 7.154 -3.723 1.00 91.44 121 SER A N 1
ATOM 881 C CA . SER A 1 121 ? 10.811 6.779 -2.655 1.00 91.44 121 SER A CA 1
ATOM 882 C C . SER A 1 121 ? 9.752 7.863 -2.456 1.00 91.44 121 SER A C 1
ATOM 884 O O . SER A 1 121 ? 9.982 9.043 -2.727 1.00 91.44 121 SER A O 1
ATOM 886 N N . SER A 1 122 ? 8.583 7.466 -1.967 1.00 94.00 122 SER A N 1
ATOM 887 C CA . SER A 1 122 ? 7.516 8.394 -1.591 1.00 94.00 122 SER A CA 1
ATOM 888 C C . SER A 1 122 ? 6.674 7.811 -0.462 1.00 94.00 122 SER A C 1
ATOM 890 O O . SER A 1 122 ? 6.723 6.616 -0.184 1.00 94.00 122 SER A O 1
ATOM 892 N N . ALA A 1 123 ? 5.919 8.659 0.227 1.00 95.94 123 ALA A N 1
ATOM 893 C CA . ALA A 1 123 ? 5.023 8.233 1.292 1.00 95.94 123 ALA A CA 1
ATOM 894 C C . ALA A 1 123 ? 3.681 8.945 1.158 1.00 95.94 123 ALA A C 1
ATOM 896 O O . ALA A 1 123 ? 3.631 10.128 0.811 1.00 95.94 123 ALA A O 1
ATOM 897 N N . ALA A 1 124 ? 2.605 8.217 1.443 1.00 96.12 124 ALA A N 1
ATOM 898 C CA . ALA A 1 124 ? 1.289 8.811 1.582 1.00 96.12 124 ALA A CA 1
ATOM 899 C C . ALA A 1 124 ? 1.199 9.594 2.901 1.00 96.12 124 ALA A C 1
ATOM 901 O O . ALA A 1 124 ? 1.809 9.194 3.898 1.00 96.12 124 ALA A O 1
ATOM 902 N N . PRO A 1 125 ? 0.395 10.669 2.955 1.00 96.31 125 PRO A N 1
ATOM 903 C CA . PRO A 1 125 ? -0.069 11.208 4.223 1.00 96.31 125 PRO A CA 1
ATOM 904 C C . PRO A 1 125 ? -0.755 10.114 5.049 1.00 96.31 125 PRO A C 1
ATOM 906 O O . PRO A 1 125 ? -1.477 9.276 4.504 1.00 96.31 125 PRO A O 1
ATOM 909 N N . ASN A 1 126 ? -0.558 10.141 6.367 1.00 97.12 126 ASN A N 1
ATOM 910 C CA . ASN A 1 126 ? -1.221 9.194 7.254 1.00 97.12 126 ASN A CA 1
ATOM 911 C C . ASN A 1 126 ? -2.745 9.366 7.199 1.00 97.12 126 ASN A C 1
ATOM 913 O O . ASN A 1 126 ? -3.254 10.490 7.210 1.00 97.12 126 ASN A O 1
ATOM 917 N N . VAL A 1 127 ? -3.467 8.247 7.212 1.00 97.06 127 VAL A N 1
ATOM 918 C CA . VAL A 1 127 ? -4.930 8.221 7.290 1.00 97.06 127 VAL A CA 1
ATOM 919 C C . VAL A 1 127 ? -5.335 7.760 8.675 1.00 97.06 127 VAL A C 1
ATOM 921 O O . VAL A 1 127 ? -4.995 6.657 9.095 1.00 97.06 127 VAL A O 1
ATOM 924 N N . THR A 1 128 ? -6.091 8.587 9.385 1.00 96.31 128 THR A N 1
ATOM 925 C CA . THR A 1 128 ? -6.529 8.265 10.737 1.00 96.31 128 THR A CA 1
ATOM 926 C C . THR A 1 128 ? -8.038 8.069 10.781 1.00 96.31 128 THR A C 1
ATOM 928 O O . THR A 1 128 ? -8.798 8.968 10.426 1.00 96.31 128 THR A O 1
ATOM 931 N N . ILE A 1 129 ? -8.474 6.903 11.254 1.00 94.25 129 ILE A N 1
ATOM 932 C CA . ILE A 1 129 ? -9.891 6.535 11.367 1.00 94.25 129 ILE A CA 1
ATOM 933 C C . ILE A 1 129 ? -10.305 6.391 12.831 1.00 94.25 129 ILE A C 1
ATOM 935 O O . ILE A 1 129 ? -9.516 5.958 13.670 1.00 94.25 129 ILE A O 1
ATOM 939 N N . GLN A 1 130 ? -11.553 6.744 13.136 1.00 93.50 130 GLN A N 1
ATOM 940 C CA . GLN A 1 130 ? -12.173 6.511 14.443 1.00 93.50 130 GLN A CA 1
ATOM 941 C C . GLN A 1 130 ? -12.896 5.171 14.424 1.00 93.50 130 GLN A C 1
ATOM 943 O O . GLN A 1 130 ? -13.626 4.886 13.473 1.00 93.50 130 GLN A O 1
ATOM 948 N N . THR A 1 131 ? -12.721 4.356 15.461 1.00 90.62 131 THR A N 1
ATOM 949 C CA . THR A 1 131 ? -13.413 3.074 15.537 1.00 90.62 131 THR A CA 1
ATOM 950 C C . THR A 1 131 ? -14.888 3.259 15.880 1.00 90.62 131 THR A C 1
ATOM 952 O O . THR A 1 131 ? -15.273 4.072 16.722 1.00 90.62 131 THR A O 1
ATOM 955 N N . VAL A 1 132 ? -15.739 2.480 15.215 1.00 87.50 132 VAL A N 1
ATOM 956 C CA . VAL A 1 132 ? -17.177 2.428 15.473 1.00 87.50 132 VAL A CA 1
ATOM 957 C C . VAL A 1 132 ? -17.463 1.177 16.285 1.00 87.50 132 VAL A C 1
ATOM 959 O O . VAL A 1 132 ? -17.482 0.061 15.758 1.00 87.50 132 VAL A O 1
ATOM 962 N N . TYR A 1 133 ? -17.695 1.375 17.579 1.00 80.00 133 TYR A N 1
ATOM 963 C CA . TYR A 1 133 ? -18.163 0.320 18.464 1.00 80.00 133 TYR A CA 1
ATOM 964 C C . TYR A 1 133 ? -19.666 0.122 18.243 1.00 80.00 133 TYR A C 1
ATOM 966 O O . TYR A 1 133 ? -20.426 1.077 18.437 1.00 80.00 133 TYR A O 1
ATOM 974 N N . PRO A 1 134 ? -20.129 -1.079 17.849 1.00 66.69 134 PRO A N 1
ATOM 975 C CA . PRO A 1 134 ? -21.548 -1.383 17.930 1.00 66.69 134 PRO A CA 1
ATOM 976 C C . PRO A 1 134 ? -21.967 -1.191 19.389 1.00 66.69 134 PRO A C 1
ATOM 978 O O . PRO A 1 134 ? -21.254 -1.619 20.298 1.00 66.69 134 PRO A 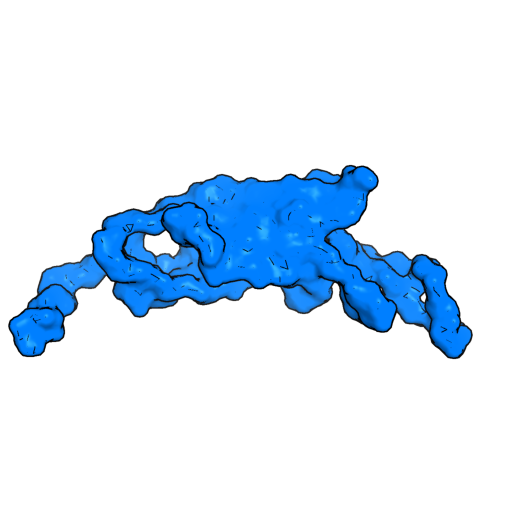O 1
ATOM 981 N N . GLY A 1 135 ? -23.065 -0.463 19.607 1.00 57.91 135 GLY A N 1
ATOM 982 C CA . GLY A 1 135 ? -23.523 -0.072 20.938 1.00 57.91 135 GLY A CA 1
ATOM 983 C C . GLY A 1 135 ? -23.596 -1.245 21.923 1.00 57.91 135 GLY A C 1
ATOM 984 O O . GLY A 1 135 ? -23.619 -2.409 21.533 1.00 57.91 135 GLY A O 1
ATOM 985 N N . ILE A 1 136 ? -23.655 -0.893 23.207 1.00 53.03 136 ILE A N 1
ATOM 986 C CA . ILE A 1 136 ? -23.563 -1.690 24.451 1.00 53.03 136 ILE A CA 1
ATOM 987 C C . ILE A 1 136 ? -24.179 -3.115 24.419 1.00 53.03 136 ILE A C 1
ATOM 989 O O . ILE A 1 136 ? -23.767 -3.965 25.199 1.00 53.03 136 ILE A O 1
ATOM 993 N N . ALA A 1 137 ? -25.082 -3.439 23.492 1.00 48.44 137 ALA A N 1
ATOM 994 C CA . ALA A 1 137 ? -25.574 -4.799 23.264 1.00 48.44 137 ALA A CA 1
ATOM 995 C C . ALA A 1 137 ? -24.473 -5.828 22.913 1.00 48.44 137 ALA A C 1
ATOM 997 O O . ALA A 1 137 ? -24.610 -6.993 23.269 1.00 48.44 137 ALA A O 1
ATOM 998 N N . ALA A 1 138 ? -23.368 -5.429 22.268 1.00 48.34 138 ALA A N 1
ATOM 999 C CA . ALA A 1 138 ? -22.264 -6.353 21.957 1.00 48.34 138 ALA A CA 1
ATOM 1000 C C . ALA A 1 138 ? -21.275 -6.556 23.125 1.00 48.34 138 ALA A C 1
ATOM 1002 O O . ALA A 1 138 ? -20.549 -7.546 23.145 1.00 48.34 138 ALA A O 1
ATOM 1003 N N . ALA A 1 139 ? -21.245 -5.640 24.100 1.00 44.31 139 ALA A N 1
ATOM 1004 C CA . ALA A 1 139 ? -20.344 -5.722 25.252 1.00 44.31 139 ALA A CA 1
ATOM 1005 C C . ALA A 1 139 ? -20.861 -6.670 26.348 1.00 44.31 139 ALA A C 1
ATOM 1007 O O . ALA A 1 139 ? -20.065 -7.192 27.122 1.00 44.31 139 ALA A O 1
ATOM 1008 N N . ILE A 1 140 ? -22.174 -6.924 26.394 1.00 47.25 140 ILE A N 1
ATOM 1009 C CA . ILE A 1 140 ? -22.785 -7.829 27.382 1.00 47.25 140 ILE A CA 1
ATOM 1010 C C . ILE A 1 140 ? -22.483 -9.301 27.045 1.00 47.25 140 ILE A C 1
ATOM 1012 O O . ILE A 1 140 ? -22.246 -10.091 27.945 1.00 47.25 140 ILE A O 1
ATOM 1016 N N . SER A 1 141 ? -22.332 -9.658 25.763 1.00 44.00 141 SER A N 1
ATOM 1017 C CA . SER A 1 141 ? -22.007 -11.035 25.340 1.00 44.00 141 SER A CA 1
ATOM 1018 C C . SER A 1 141 ? -20.567 -11.489 25.654 1.00 44.00 141 SER A C 1
ATOM 1020 O O . SER A 1 141 ? -20.219 -12.626 25.352 1.00 44.00 141 SER A O 1
ATOM 1022 N N . LEU A 1 142 ? -19.714 -10.613 26.196 1.00 45.31 142 LEU A N 1
ATOM 1023 C CA . LEU A 1 142 ? -18.349 -10.941 26.642 1.00 45.31 142 LEU A CA 1
ATOM 1024 C C . LEU A 1 142 ? -18.253 -11.120 28.169 1.00 45.31 142 LEU A C 1
ATOM 1026 O O . LEU A 1 142 ? -17.152 -11.311 28.684 1.00 45.31 142 LEU A O 1
ATOM 1030 N N . LEU A 1 143 ? -19.379 -11.014 28.884 1.00 47.59 143 LEU A N 1
ATOM 1031 C CA . LEU A 1 143 ? -19.461 -11.105 30.345 1.00 47.59 143 LEU A CA 1
ATOM 1032 C C . LEU A 1 143 ? -20.419 -12.205 30.844 1.00 47.59 143 LEU A C 1
ATOM 1034 O O . LEU A 1 143 ? -20.533 -12.351 32.060 1.00 47.59 143 LEU A O 1
ATOM 1038 N N . ASP A 1 144 ? -21.040 -12.975 29.942 1.00 40.12 144 ASP A N 1
ATOM 1039 C CA . ASP A 1 144 ? -21.844 -14.170 30.258 1.00 40.12 144 ASP A CA 1
ATOM 1040 C C . ASP A 1 144 ? -21.090 -15.467 29.919 1.00 40.12 144 ASP A C 1
ATOM 1042 O O . ASP A 1 144 ? -20.481 -15.535 28.822 1.00 40.12 144 ASP A O 1
#

pLDDT: mean 79.27, std 17.73, range [40.12, 97.94]